Protein AF-A0A935AVC6-F1 (afdb_monomer_lite)

Sequence (173 aa):
MMNIYTRRIVLSLLCVFLINIAFSQDTEAPVIISAARDTSYECGVTTNLSDKLTTWFNNAGGAVFSDNSGSFTIVTNITLAQAITIFNNSLDVLCGNKQKVDVTFSAIDAAGNTSATTTASFFTTDITPPTINSVPSVQYDCKVGIRDTLIAWIKKEGWIRSSRQLLQYTYLE

pLDDT: mean 81.62, std 18.64, range [29.95, 98.75]

Foldseek 3Di:
DDDPVVVVVVVVVVVVVPPPPPDPFDDDAKEWPDFAEADEDAAPPDPPLLVVLVVCVVCVNVIDIDDPVGDKDKDKPDDSVVQSVQQVVQQDVQQQRKGKDKIKIWIAGPNGHIYDIHMYMYIYDHPDDFDQPDDDDDDDDDDPCVVVVVVVCCVPPVQPRRPGDDPPPPPDD

Structure (mmCIF, N/CA/C/O backbone):
data_AF-A0A935AVC6-F1
#
_entry.id   AF-A0A935AVC6-F1
#
loop_
_atom_site.group_PDB
_atom_site.id
_atom_site.type_symbol
_atom_site.label_atom_id
_atom_site.label_alt_id
_atom_site.label_comp_id
_atom_site.label_asym_id
_atom_site.label_entity_id
_atom_site.label_seq_id
_atom_site.pdbx_PDB_ins_code
_atom_site.Cartn_x
_atom_site.Cartn_y
_atom_site.Cartn_z
_atom_site.occupancy
_atom_site.B_iso_or_equiv
_atom_site.auth_seq_id
_atom_site.auth_comp_id
_atom_site.auth_asym_id
_atom_site.auth_atom_id
_atom_site.pdbx_PDB_model_num
ATOM 1 N N . MET A 1 1 ? 48.952 16.991 -60.239 1.00 53.38 1 MET A N 1
ATOM 2 C CA . MET A 1 1 ? 49.557 15.892 -59.452 1.00 53.38 1 MET A CA 1
ATOM 3 C C . MET A 1 1 ? 49.224 16.119 -57.987 1.00 53.38 1 MET A C 1
ATOM 5 O O . MET A 1 1 ? 49.732 17.061 -57.399 1.00 53.38 1 MET A O 1
ATOM 9 N N . MET A 1 2 ? 48.289 15.344 -57.438 1.00 51.06 2 MET A N 1
ATOM 10 C CA . MET A 1 2 ? 47.804 15.516 -56.064 1.00 51.06 2 MET A CA 1
ATOM 11 C C . MET A 1 2 ? 48.813 14.890 -55.089 1.00 51.06 2 MET A C 1
ATOM 13 O O . MET A 1 2 ? 49.207 13.740 -55.278 1.00 51.06 2 MET A O 1
ATOM 17 N N . ASN A 1 3 ? 49.284 15.666 -54.106 1.00 57.16 3 ASN A N 1
ATOM 18 C CA . ASN A 1 3 ? 50.387 15.291 -53.217 1.00 57.16 3 ASN A CA 1
ATOM 19 C C . ASN A 1 3 ? 50.020 14.053 -52.369 1.00 57.16 3 ASN A C 1
ATOM 21 O O . ASN A 1 3 ? 48.900 13.927 -51.865 1.00 57.16 3 ASN A O 1
ATOM 25 N N . ILE A 1 4 ? 50.974 13.131 -52.210 1.00 58.41 4 ILE A N 1
ATOM 26 C CA . ILE A 1 4 ? 50.821 11.865 -51.481 1.00 58.41 4 ILE A CA 1
ATOM 27 C C . ILE A 1 4 ? 50.390 12.084 -50.018 1.00 58.41 4 ILE A C 1
ATOM 29 O O . ILE A 1 4 ? 49.698 11.239 -49.450 1.00 58.41 4 ILE A O 1
ATOM 33 N N . TYR A 1 5 ? 50.717 13.250 -49.445 1.00 56.25 5 TYR A N 1
ATOM 34 C CA . TYR A 1 5 ? 50.266 13.685 -48.120 1.00 56.25 5 TYR A CA 1
ATOM 35 C C . TYR A 1 5 ? 48.765 14.017 -48.085 1.00 56.25 5 TYR A C 1
ATOM 37 O O . TYR A 1 5 ? 48.061 13.574 -47.181 1.00 56.25 5 TYR A O 1
ATOM 45 N N . THR A 1 6 ? 48.234 14.701 -49.102 1.00 56.25 6 THR A N 1
ATOM 46 C CA . THR A 1 6 ? 46.802 15.041 -49.199 1.00 56.25 6 THR A CA 1
ATOM 47 C C . THR A 1 6 ? 45.947 13.789 -49.409 1.00 56.25 6 THR A C 1
ATOM 49 O O . THR A 1 6 ? 44.859 13.674 -48.855 1.00 56.25 6 THR A O 1
ATOM 52 N N . ARG A 1 7 ? 46.467 12.789 -50.135 1.00 56.09 7 ARG A N 1
ATOM 53 C CA . ARG A 1 7 ? 45.788 11.502 -50.360 1.00 56.09 7 ARG A CA 1
ATOM 54 C C . ARG A 1 7 ? 45.724 10.631 -49.098 1.00 56.09 7 ARG A C 1
ATOM 56 O O . ARG A 1 7 ? 44.749 9.911 -48.920 1.00 56.09 7 ARG A O 1
ATOM 63 N N . ARG A 1 8 ? 46.726 10.712 -48.213 1.00 55.94 8 ARG A N 1
ATOM 64 C CA . ARG A 1 8 ? 46.741 10.000 -46.921 1.00 55.94 8 ARG A CA 1
ATOM 65 C C . ARG A 1 8 ? 45.806 10.637 -45.894 1.00 55.94 8 ARG A C 1
ATOM 67 O O . ARG A 1 8 ? 45.091 9.902 -45.229 1.00 55.94 8 ARG A O 1
ATOM 74 N N . ILE A 1 9 ? 45.758 11.971 -45.838 1.00 54.47 9 ILE A N 1
ATOM 75 C CA . ILE A 1 9 ? 44.884 12.728 -44.926 1.00 54.47 9 ILE A CA 1
ATOM 76 C C . ILE A 1 9 ? 43.402 12.532 -45.284 1.00 54.47 9 ILE A C 1
ATOM 78 O O . ILE A 1 9 ? 42.585 12.274 -44.402 1.00 54.47 9 ILE A O 1
ATOM 82 N N . VAL A 1 10 ? 43.052 12.573 -46.575 1.00 55.81 10 VAL A N 1
ATOM 83 C CA . VAL A 1 10 ? 41.667 12.357 -47.033 1.00 55.81 10 VAL A CA 1
ATOM 84 C C . VAL A 1 10 ? 41.219 10.910 -46.806 1.00 55.81 10 VAL A C 1
ATOM 86 O O . VAL A 1 10 ? 40.088 10.702 -46.391 1.00 55.81 10 VAL A O 1
ATOM 89 N N . LEU A 1 11 ? 42.100 9.914 -46.983 1.00 52.12 11 LEU A N 1
ATOM 90 C CA . LEU A 1 11 ? 41.783 8.502 -46.718 1.00 52.12 11 LEU A CA 1
ATOM 91 C C . LEU A 1 11 ? 41.626 8.208 -45.212 1.00 52.12 11 LEU A C 1
ATOM 93 O O . LEU A 1 11 ? 40.775 7.407 -44.837 1.00 52.12 11 LEU A O 1
ATOM 97 N N . SER A 1 12 ? 42.393 8.887 -44.347 1.00 54.75 12 SER A N 1
ATOM 98 C CA . SER A 1 12 ? 42.231 8.798 -42.889 1.00 54.75 12 SER A CA 1
ATOM 99 C C . SER A 1 12 ? 40.987 9.526 -42.371 1.00 54.75 12 SER A C 1
ATOM 101 O O . SER A 1 12 ? 40.361 9.032 -41.445 1.00 54.75 12 SER A O 1
ATOM 103 N N . LEU A 1 13 ? 40.583 10.649 -42.978 1.00 53.88 13 LEU A N 1
ATOM 104 C CA . LEU A 1 13 ? 39.353 11.374 -42.615 1.00 53.88 13 LEU A CA 1
ATOM 105 C C . LEU A 1 13 ? 38.081 10.705 -43.166 1.00 53.88 13 LEU A C 1
ATOM 107 O O . LEU A 1 13 ? 37.055 10.730 -42.493 1.00 53.88 13 LEU A O 1
ATOM 111 N N . LEU A 1 14 ? 38.146 10.038 -44.329 1.00 53.78 14 LEU A N 1
ATOM 112 C CA . LEU A 1 14 ? 37.031 9.235 -44.860 1.00 53.78 14 LEU A CA 1
ATOM 113 C C . LEU A 1 14 ? 36.737 7.994 -44.000 1.00 53.78 14 LEU A C 1
ATOM 115 O O . LEU A 1 14 ? 35.595 7.549 -43.937 1.00 53.78 14 LEU A O 1
ATOM 119 N N . CYS A 1 15 ? 37.758 7.434 -43.340 1.00 51.44 15 CYS A N 1
ATOM 120 C CA . CYS A 1 15 ? 37.625 6.220 -42.529 1.00 51.44 15 CYS A CA 1
ATOM 121 C C . CYS A 1 15 ? 36.967 6.485 -41.159 1.00 51.44 15 CYS A C 1
ATOM 123 O O . CYS A 1 15 ? 36.344 5.593 -40.591 1.00 51.44 15 CYS A O 1
ATOM 125 N N . VAL A 1 16 ? 37.040 7.721 -40.646 1.00 56.22 16 VAL A N 1
ATOM 126 C CA . VAL A 1 16 ? 36.399 8.110 -39.371 1.00 56.22 16 VAL A CA 1
ATOM 127 C C . VAL A 1 16 ? 34.907 8.439 -39.555 1.00 56.22 16 VAL A C 1
ATOM 129 O O . VAL A 1 16 ? 34.153 8.414 -38.590 1.00 56.22 16 VAL A O 1
ATOM 132 N N . PHE A 1 17 ? 34.444 8.676 -40.790 1.00 54.28 17 PHE A N 1
ATOM 133 C CA . PHE A 1 17 ? 33.049 9.044 -41.086 1.00 54.28 17 PHE A CA 1
ATOM 134 C C . PHE A 1 17 ? 32.135 7.857 -41.460 1.00 54.28 17 PHE A C 1
ATOM 136 O O . PHE A 1 17 ? 30.974 8.061 -41.800 1.00 54.28 17 PHE A O 1
ATOM 143 N N . LEU A 1 18 ? 32.633 6.613 -41.405 1.00 55.88 18 LEU A N 1
ATOM 144 C CA . LEU A 1 18 ? 31.861 5.398 -41.727 1.00 55.88 18 LEU A CA 1
ATOM 145 C C . LEU A 1 18 ? 31.708 4.423 -40.554 1.00 55.88 18 LEU A C 1
ATOM 147 O O . LEU A 1 18 ? 31.270 3.289 -40.749 1.00 55.88 18 LEU A O 1
ATOM 151 N N . ILE A 1 19 ? 32.015 4.846 -39.327 1.00 61.66 19 ILE A N 1
ATOM 152 C CA . ILE A 1 19 ? 31.680 4.041 -38.154 1.00 61.66 19 ILE A CA 1
ATOM 153 C C . ILE A 1 19 ? 30.226 4.351 -37.779 1.00 61.66 19 ILE A C 1
ATOM 155 O O . ILE A 1 19 ? 29.948 5.188 -36.925 1.00 61.66 19 ILE A O 1
ATOM 159 N N . ASN A 1 20 ? 29.281 3.681 -38.442 1.00 59.47 20 ASN A N 1
ATOM 160 C CA . ASN A 1 20 ? 27.930 3.529 -37.907 1.00 59.47 20 ASN A CA 1
ATOM 161 C C . ASN A 1 20 ? 28.045 2.646 -36.659 1.00 59.47 20 ASN A C 1
ATOM 163 O O . ASN A 1 20 ? 27.978 1.421 -36.754 1.00 59.47 20 ASN A O 1
ATOM 167 N N . ILE A 1 21 ? 28.296 3.249 -35.495 1.00 63.09 21 ILE A N 1
ATOM 168 C CA . ILE A 1 21 ? 28.222 2.530 -34.223 1.00 63.09 21 ILE A CA 1
ATOM 169 C C . ILE A 1 21 ? 26.735 2.311 -33.939 1.00 63.09 21 ILE A C 1
ATOM 171 O O . ILE A 1 21 ? 26.069 3.163 -33.357 1.00 63.09 21 ILE A O 1
ATOM 175 N N . ALA A 1 22 ? 26.195 1.186 -34.404 1.00 64.44 22 ALA A N 1
ATOM 176 C CA . ALA A 1 22 ? 24.912 0.694 -33.932 1.00 64.44 22 ALA A CA 1
ATOM 177 C C . ALA A 1 22 ? 25.128 0.150 -32.515 1.00 64.44 22 ALA A C 1
ATOM 179 O O . ALA A 1 22 ? 25.672 -0.939 -32.332 1.00 64.44 22 ALA A O 1
ATOM 180 N N . PHE A 1 23 ? 24.756 0.933 -31.504 1.00 65.25 23 PHE A N 1
ATOM 181 C CA . PHE A 1 23 ? 24.606 0.405 -30.156 1.00 65.25 23 PHE A CA 1
ATOM 182 C C . PHE A 1 23 ? 23.392 -0.527 -30.168 1.00 65.25 23 PHE A C 1
ATOM 184 O O . PHE A 1 23 ? 22.310 -0.122 -30.589 1.00 65.25 23 PHE A O 1
ATOM 191 N N . SER A 1 24 ? 23.573 -1.780 -29.750 1.00 70.88 24 SER A N 1
ATOM 192 C CA . SER A 1 24 ? 22.447 -2.669 -29.461 1.00 70.88 24 SER A CA 1
ATOM 193 C C . SER A 1 24 ? 21.723 -2.091 -28.247 1.00 70.88 24 SER A C 1
ATOM 195 O O . SER A 1 24 ? 22.171 -2.291 -27.121 1.00 70.88 24 SER A O 1
ATOM 197 N N . GLN A 1 25 ? 20.677 -1.300 -28.480 1.00 79.25 25 GLN A N 1
ATOM 198 C CA . GLN A 1 25 ? 19.829 -0.769 -27.420 1.00 79.25 25 GLN A CA 1
ATOM 199 C C . GLN A 1 25 ? 18.693 -1.753 -27.169 1.00 79.25 25 GLN A C 1
ATOM 201 O O . GLN A 1 25 ? 18.085 -2.257 -28.114 1.00 79.25 25 GLN A O 1
ATOM 206 N N . ASP A 1 26 ? 18.426 -2.021 -25.898 1.00 87.38 26 ASP A N 1
ATOM 207 C CA . ASP A 1 26 ? 17.255 -2.784 -25.508 1.00 87.38 26 ASP A CA 1
ATOM 208 C C . ASP A 1 26 ? 15.970 -1.993 -25.794 1.00 87.38 26 ASP A C 1
ATOM 210 O O . ASP A 1 26 ? 15.878 -0.794 -25.521 1.00 87.38 26 ASP A O 1
ATOM 214 N N . THR A 1 27 ? 14.989 -2.675 -26.373 1.00 91.75 27 THR A N 1
ATOM 215 C CA . THR A 1 27 ? 13.687 -2.111 -26.759 1.00 91.75 27 THR A CA 1
ATOM 216 C C . THR A 1 27 ? 12.518 -2.880 -26.152 1.00 91.75 27 THR A C 1
ATOM 218 O O . THR A 1 27 ? 11.366 -2.508 -26.378 1.00 91.75 27 THR A O 1
ATOM 221 N N . GLU A 1 28 ? 12.790 -3.964 -25.422 1.00 93.25 28 GLU A N 1
ATOM 222 C CA . GLU A 1 28 ? 11.754 -4.740 -24.755 1.00 93.25 28 GLU A CA 1
ATOM 223 C C . GLU A 1 28 ? 11.540 -4.179 -23.351 1.00 93.25 28 GLU A C 1
ATOM 225 O O . GLU A 1 28 ? 12.483 -3.870 -22.642 1.00 93.25 28 GLU A O 1
ATOM 230 N N . ALA A 1 29 ? 10.280 -3.982 -22.970 1.00 96.12 29 ALA A N 1
ATOM 231 C CA . ALA A 1 29 ? 9.951 -3.502 -21.637 1.00 96.12 29 ALA A CA 1
ATOM 232 C C . ALA A 1 29 ? 9.862 -4.661 -20.635 1.00 96.12 29 ALA A C 1
ATOM 234 O O . ALA A 1 29 ? 9.404 -5.749 -21.014 1.00 96.12 29 ALA A O 1
ATOM 235 N N . PRO A 1 30 ? 10.112 -4.401 -19.337 1.00 97.44 30 PRO A N 1
ATOM 236 C CA . PRO A 1 30 ? 9.845 -5.384 -18.303 1.00 97.44 30 PRO A CA 1
ATOM 237 C C . PRO A 1 30 ? 8.375 -5.816 -18.303 1.00 97.44 30 PRO A C 1
ATOM 239 O O . PRO A 1 30 ? 7.457 -5.030 -18.560 1.00 97.44 30 PRO A O 1
ATOM 242 N N . VAL A 1 31 ? 8.125 -7.069 -17.939 1.00 97.00 31 VAL A N 1
ATOM 243 C CA . VAL A 1 31 ? 6.787 -7.668 -17.885 1.00 97.00 31 VAL A CA 1
ATOM 244 C C . VAL A 1 31 ? 6.370 -7.985 -16.453 1.00 97.00 31 VAL A C 1
ATOM 246 O O . VAL A 1 31 ? 7.185 -8.357 -15.608 1.00 97.00 31 VAL A O 1
ATOM 249 N N . ILE A 1 32 ? 5.070 -7.868 -16.177 1.00 97.94 32 ILE A N 1
ATOM 250 C CA . ILE A 1 32 ? 4.481 -8.272 -14.896 1.00 97.94 32 ILE A CA 1
ATOM 251 C C . ILE A 1 32 ? 4.271 -9.789 -14.914 1.00 97.94 32 ILE A C 1
ATOM 253 O O . ILE A 1 32 ? 3.475 -10.298 -15.700 1.00 97.94 32 ILE A O 1
ATOM 257 N N . ILE A 1 33 ? 4.943 -10.502 -14.013 1.00 97.94 33 ILE A N 1
ATOM 258 C CA . ILE A 1 33 ? 4.770 -11.947 -13.803 1.00 97.94 33 ILE A CA 1
ATOM 259 C C . ILE A 1 33 ? 3.675 -12.218 -12.767 1.00 97.94 33 ILE A C 1
ATOM 261 O O . ILE A 1 33 ? 2.870 -13.133 -12.922 1.00 97.94 33 ILE A O 1
ATOM 265 N N . SER A 1 34 ? 3.622 -11.403 -11.713 1.00 97.88 34 SER A N 1
ATOM 266 C CA . SER A 1 34 ? 2.538 -11.408 -10.729 1.00 97.88 34 SER A CA 1
ATOM 267 C C . SER A 1 34 ? 2.176 -9.976 -10.375 1.00 97.88 34 SER A C 1
ATOM 269 O O . SER A 1 34 ? 3.054 -9.174 -10.065 1.00 97.88 34 SER A O 1
ATOM 271 N N . ALA A 1 35 ? 0.882 -9.670 -10.389 1.00 98.31 35 ALA A N 1
ATOM 272 C CA . ALA A 1 35 ? 0.363 -8.371 -9.984 1.00 98.31 35 ALA A CA 1
ATOM 273 C C . ALA A 1 35 ? 0.576 -8.111 -8.482 1.00 98.31 35 ALA A C 1
ATOM 275 O O . ALA A 1 35 ? 0.686 -9.052 -7.684 1.00 98.31 35 ALA A O 1
ATOM 276 N N . ALA A 1 36 ? 0.595 -6.828 -8.112 1.00 98.56 36 ALA A N 1
ATOM 277 C CA . ALA A 1 36 ? 0.520 -6.398 -6.719 1.00 98.56 36 ALA A CA 1
ATOM 278 C C . ALA A 1 36 ? -0.816 -6.843 -6.104 1.00 98.56 36 ALA A C 1
ATOM 280 O O . ALA A 1 36 ? -1.812 -7.017 -6.809 1.00 98.56 36 ALA A O 1
ATOM 281 N N . ARG A 1 37 ? -0.839 -7.036 -4.785 1.00 98.56 37 ARG A N 1
ATOM 282 C CA . ARG A 1 37 ? -2.002 -7.546 -4.058 1.00 98.56 37 ARG A CA 1
ATOM 283 C C . ARG A 1 37 ? -2.389 -6.638 -2.909 1.00 98.56 37 ARG A C 1
ATOM 285 O O . ARG A 1 37 ? -1.552 -6.164 -2.135 1.00 98.56 37 ARG A O 1
ATOM 292 N N . ASP A 1 38 ? -3.695 -6.489 -2.780 1.00 98.62 38 ASP A N 1
ATOM 293 C CA . ASP A 1 38 ? -4.324 -5.814 -1.663 1.00 98.62 38 ASP A CA 1
ATOM 294 C C . ASP A 1 38 ? -3.948 -6.480 -0.335 1.00 98.62 38 ASP A C 1
ATOM 296 O O . ASP A 1 38 ? -3.857 -7.705 -0.229 1.00 98.62 38 ASP A O 1
ATOM 300 N N . THR A 1 39 ? -3.716 -5.668 0.693 1.00 98.31 39 THR A N 1
ATOM 301 C CA . THR A 1 39 ? -3.394 -6.134 2.046 1.00 98.31 39 THR A CA 1
ATOM 302 C C . THR A 1 39 ? -4.242 -5.386 3.064 1.00 98.31 39 THR A C 1
ATOM 304 O O . THR A 1 39 ? -4.293 -4.155 3.057 1.00 98.31 39 THR A O 1
ATOM 307 N N . SER A 1 40 ? -4.893 -6.144 3.951 1.00 96.31 40 SER A N 1
ATOM 308 C CA . SER A 1 40 ? -5.776 -5.607 4.984 1.00 96.31 40 SER A CA 1
ATOM 309 C C . SER A 1 40 ? -5.356 -6.023 6.392 1.00 96.31 40 SER A C 1
ATOM 311 O O . SER A 1 40 ? -4.860 -7.132 6.593 1.00 96.31 40 SER A O 1
ATOM 313 N N . TYR A 1 41 ? -5.603 -5.146 7.364 1.00 95.69 41 TYR A N 1
ATOM 314 C CA . TYR A 1 41 ? -5.425 -5.405 8.795 1.00 95.69 41 TYR A CA 1
ATOM 315 C C . TYR A 1 41 ? -6.658 -4.981 9.601 1.00 95.69 41 TYR A C 1
ATOM 317 O O . TYR A 1 41 ? -7.414 -4.113 9.176 1.00 95.69 41 TYR A O 1
ATOM 325 N N . GLU A 1 42 ? -6.844 -5.554 10.789 1.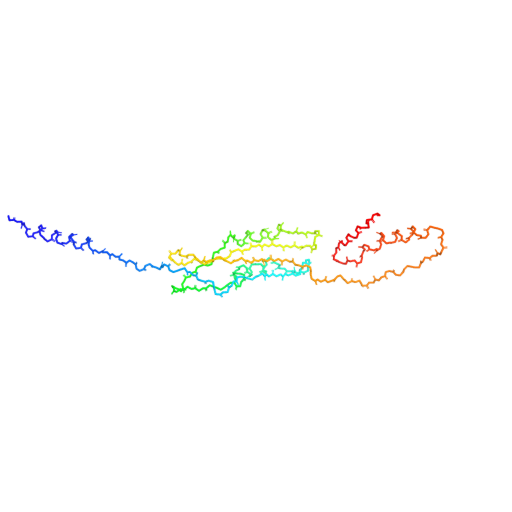00 92.38 42 GLU A N 1
ATOM 326 C CA . GLU A 1 42 ? -7.941 -5.166 11.683 1.00 92.38 42 GLU A CA 1
ATOM 327 C C . GLU A 1 42 ? -7.751 -3.724 12.182 1.00 92.38 42 GLU A C 1
ATOM 329 O O . GLU A 1 42 ? -6.673 -3.368 12.681 1.00 92.38 42 GLU A O 1
ATOM 334 N N . CYS A 1 43 ? -8.784 -2.892 12.058 1.00 90.75 43 CYS A N 1
ATOM 335 C CA . CYS A 1 43 ? -8.728 -1.501 12.497 1.00 90.75 43 CYS A CA 1
ATOM 336 C C . CYS A 1 43 ? -8.771 -1.373 14.031 1.00 90.75 43 CYS A C 1
ATOM 338 O O . CYS A 1 43 ? -9.280 -2.228 14.752 1.00 90.75 43 CYS A O 1
ATOM 340 N N . GLY A 1 44 ? -8.169 -0.306 14.561 1.00 85.00 44 GLY A N 1
ATOM 341 C CA . GLY A 1 44 ? -8.195 0.022 15.993 1.00 85.00 44 GLY A CA 1
ATOM 342 C C . GLY A 1 44 ? -7.392 -0.895 16.933 1.00 85.00 44 GLY A C 1
ATOM 343 O O . GLY A 1 44 ? -7.113 -0.481 18.054 1.00 85.00 44 GLY A O 1
ATOM 344 N N . VAL A 1 45 ? -6.990 -2.099 16.507 1.00 87.81 45 VAL A N 1
ATOM 345 C CA . VAL A 1 45 ? -6.214 -3.046 17.342 1.00 87.81 45 VAL A CA 1
ATOM 346 C C . VAL A 1 45 ? -4.850 -3.409 16.757 1.00 87.81 45 VAL A C 1
ATOM 348 O O . VAL A 1 45 ? -3.953 -3.804 17.502 1.00 87.81 45 VAL A O 1
ATOM 351 N N . THR A 1 46 ? -4.667 -3.293 15.438 1.00 91.56 46 THR A N 1
ATOM 352 C CA . THR A 1 46 ? -3.385 -3.624 14.805 1.00 91.56 46 THR A CA 1
ATOM 353 C C . THR A 1 46 ? -2.345 -2.555 15.123 1.00 91.56 46 THR A C 1
ATOM 355 O O . THR A 1 46 ? -2.516 -1.385 14.789 1.00 91.56 46 THR A O 1
ATOM 358 N N . THR A 1 47 ? -1.228 -2.963 15.722 1.00 93.44 47 THR A N 1
ATOM 359 C CA . THR A 1 47 ? -0.087 -2.085 16.005 1.00 93.44 47 THR A CA 1
ATOM 360 C C . THR A 1 47 ? 0.903 -2.043 14.836 1.00 93.44 47 THR A C 1
ATOM 362 O O . THR A 1 47 ? 0.935 -2.938 13.985 1.00 93.44 47 THR A O 1
ATOM 365 N N . ASN A 1 48 ? 1.734 -0.995 14.801 1.00 95.19 48 ASN A N 1
ATOM 366 C CA . ASN A 1 48 ? 2.821 -0.812 13.828 1.00 95.19 48 ASN A CA 1
ATOM 367 C C . ASN A 1 48 ? 2.356 -0.864 12.358 1.00 95.19 48 ASN A C 1
ATOM 369 O O . ASN A 1 48 ? 3.032 -1.425 11.494 1.00 95.19 48 ASN A O 1
ATOM 373 N N . LEU A 1 49 ? 1.187 -0.282 12.061 1.00 95.69 49 LEU A N 1
ATOM 374 C CA . LEU A 1 49 ? 0.645 -0.220 10.698 1.00 95.69 49 LEU A CA 1
ATOM 375 C C . LEU A 1 49 ? 1.592 0.492 9.719 1.00 95.69 49 LEU A C 1
ATOM 377 O O . LEU A 1 49 ? 1.732 0.031 8.591 1.00 95.69 49 LEU A O 1
ATOM 381 N N . SER A 1 50 ? 2.307 1.536 10.150 1.00 95.75 50 SER A N 1
ATOM 382 C CA . SER A 1 50 ? 3.299 2.232 9.312 1.00 95.75 50 SER A CA 1
ATOM 383 C C . SER A 1 50 ? 4.486 1.344 8.911 1.00 95.75 50 SER A C 1
ATOM 385 O O . SER A 1 50 ? 4.946 1.413 7.770 1.00 95.75 50 SER A O 1
ATOM 387 N N . ASP A 1 51 ? 4.959 0.467 9.801 1.00 97.75 51 ASP A N 1
ATOM 388 C CA . ASP A 1 51 ? 6.055 -0.471 9.500 1.00 97.75 51 ASP A CA 1
ATOM 389 C C . ASP A 1 51 ? 5.587 -1.572 8.540 1.00 97.75 51 ASP A C 1
ATOM 391 O O . ASP A 1 51 ? 6.298 -1.965 7.610 1.00 97.75 51 ASP A O 1
ATOM 395 N N . LYS A 1 52 ? 4.349 -2.044 8.733 1.00 98.44 52 LYS A N 1
ATOM 396 C CA . LYS A 1 52 ? 3.688 -2.998 7.832 1.00 98.44 52 LYS A CA 1
ATOM 397 C C . LYS A 1 52 ? 3.494 -2.393 6.441 1.00 98.44 52 LYS A C 1
ATOM 399 O O . LYS A 1 52 ? 3.813 -3.054 5.456 1.00 98.44 52 LYS A O 1
ATOM 404 N N . LEU A 1 53 ? 3.056 -1.134 6.361 1.00 98.56 53 LEU A N 1
ATOM 405 C CA . LEU A 1 53 ? 2.948 -0.383 5.110 1.00 98.56 53 LEU A CA 1
ATOM 406 C C . LEU A 1 53 ? 4.317 -0.224 4.441 1.00 98.56 53 LEU A C 1
ATOM 408 O O . LEU A 1 53 ? 4.438 -0.465 3.246 1.00 98.56 53 LEU A O 1
ATOM 412 N N . THR A 1 54 ? 5.356 0.112 5.208 1.00 98.56 54 THR A N 1
ATOM 413 C CA . THR A 1 54 ? 6.730 0.232 4.694 1.00 98.56 54 THR A CA 1
ATOM 414 C C . THR A 1 54 ? 7.222 -1.081 4.092 1.00 98.56 54 THR A C 1
ATOM 416 O O . THR A 1 54 ? 7.753 -1.101 2.984 1.00 98.56 54 THR A O 1
ATOM 419 N N . THR A 1 55 ? 6.989 -2.194 4.785 1.00 98.56 55 THR A N 1
ATOM 420 C CA . THR A 1 55 ? 7.349 -3.531 4.297 1.00 98.56 55 THR A CA 1
ATOM 421 C C . THR A 1 55 ? 6.580 -3.886 3.025 1.00 98.56 55 THR A C 1
ATOM 423 O O . THR A 1 55 ? 7.175 -4.331 2.047 1.00 98.56 55 THR A O 1
ATOM 426 N N . TRP A 1 56 ? 5.264 -3.665 3.012 1.00 98.69 56 TRP A N 1
ATOM 427 C CA . TRP A 1 56 ? 4.417 -3.917 1.845 1.00 98.69 56 TRP A CA 1
ATOM 428 C C . TRP A 1 56 ? 4.842 -3.072 0.634 1.00 98.69 56 TRP A C 1
ATOM 430 O O . TRP A 1 56 ? 4.975 -3.605 -0.465 1.00 98.69 56 TRP A O 1
ATOM 440 N N . PHE A 1 57 ? 5.136 -1.786 0.843 1.00 98.69 57 PHE A N 1
ATOM 441 C CA . PHE A 1 57 ? 5.578 -0.860 -0.199 1.00 98.69 57 PHE A CA 1
ATOM 442 C C . PHE A 1 57 ? 6.931 -1.276 -0.791 1.00 98.69 57 PHE A C 1
ATOM 444 O O . PHE A 1 57 ? 7.068 -1.359 -2.010 1.00 98.69 57 PHE A O 1
ATOM 451 N N . ASN A 1 58 ? 7.912 -1.598 0.061 1.00 98.19 58 ASN A N 1
ATOM 452 C CA . ASN A 1 58 ? 9.249 -2.026 -0.371 1.00 98.19 58 ASN A CA 1
ATOM 453 C C . ASN A 1 58 ? 9.229 -3.363 -1.126 1.00 98.19 58 ASN A C 1
ATOM 455 O O . ASN A 1 58 ? 10.078 -3.599 -1.978 1.00 98.19 58 ASN A O 1
ATOM 459 N N . ASN A 1 59 ? 8.236 -4.211 -0.853 1.00 98.19 59 ASN A N 1
ATOM 460 C CA . ASN A 1 59 ? 8.005 -5.459 -1.577 1.00 98.19 59 ASN A CA 1
ATOM 461 C C . ASN A 1 59 ? 7.109 -5.279 -2.816 1.00 98.19 59 ASN A C 1
ATOM 463 O O . ASN A 1 59 ? 6.558 -6.260 -3.310 1.00 98.19 59 ASN A O 1
ATOM 467 N N . ALA A 1 60 ? 6.907 -4.045 -3.290 1.00 98.25 60 ALA A N 1
ATOM 468 C CA . ALA A 1 60 ? 6.057 -3.711 -4.434 1.00 98.25 60 ALA A CA 1
ATOM 469 C C . ALA A 1 60 ? 4.614 -4.246 -4.328 1.00 98.25 60 ALA A C 1
ATOM 471 O O . ALA A 1 60 ? 4.022 -4.694 -5.311 1.00 98.25 60 ALA A O 1
ATOM 472 N N . GLY A 1 61 ? 4.069 -4.304 -3.109 1.00 98.06 61 GLY A N 1
ATOM 473 C CA . GLY A 1 61 ? 2.776 -4.932 -2.837 1.00 98.06 61 GLY A CA 1
ATOM 474 C C . GLY A 1 61 ? 2.721 -6.421 -3.202 1.00 98.06 61 GLY A C 1
ATOM 475 O O . GLY A 1 61 ? 1.643 -6.953 -3.453 1.00 98.06 61 GLY A O 1
ATOM 476 N N . GLY A 1 62 ? 3.871 -7.097 -3.278 1.00 98.12 62 GLY A N 1
ATOM 477 C CA . GLY A 1 62 ? 4.004 -8.483 -3.728 1.00 98.12 62 GLY A CA 1
ATOM 478 C C . GLY A 1 62 ? 4.047 -8.662 -5.250 1.00 98.12 62 GLY A C 1
ATOM 479 O O . GLY A 1 62 ? 3.974 -9.802 -5.714 1.00 98.12 62 GLY A O 1
ATOM 480 N N . ALA A 1 63 ? 4.142 -7.580 -6.029 1.00 98.38 63 ALA A N 1
ATOM 481 C CA . ALA A 1 63 ? 4.319 -7.675 -7.472 1.00 98.38 63 ALA A CA 1
ATOM 482 C C . ALA A 1 63 ? 5.683 -8.281 -7.834 1.00 98.38 63 ALA A C 1
ATOM 484 O O . ALA A 1 63 ? 6.693 -8.023 -7.180 1.00 98.38 63 ALA A O 1
ATOM 485 N N . VAL A 1 64 ? 5.711 -9.055 -8.919 1.00 97.75 64 VAL A N 1
ATOM 486 C CA . VAL A 1 64 ? 6.931 -9.643 -9.483 1.00 97.75 64 VAL A CA 1
ATOM 487 C C . VAL A 1 64 ? 7.041 -9.211 -10.935 1.00 97.75 64 VAL A C 1
ATOM 489 O O . VAL A 1 64 ? 6.108 -9.418 -11.713 1.00 97.75 64 VAL A O 1
ATOM 492 N N . PHE A 1 65 ? 8.192 -8.649 -11.291 1.00 97.38 65 PHE A N 1
ATOM 493 C CA . PHE A 1 65 ? 8.530 -8.221 -12.644 1.00 97.38 65 PHE A CA 1
ATOM 494 C C . PHE A 1 65 ? 9.695 -9.060 -13.177 1.00 97.38 65 PHE A C 1
ATOM 496 O O . PHE A 1 65 ? 10.495 -9.588 -12.402 1.00 97.38 65 PHE A O 1
ATOM 503 N N . SER A 1 66 ? 9.781 -9.195 -14.494 1.00 95.94 66 SER A N 1
ATOM 504 C CA . SER A 1 66 ? 10.891 -9.853 -15.183 1.00 95.94 66 SER A CA 1
ATOM 505 C C . SER A 1 66 ? 11.252 -9.057 -16.424 1.00 95.94 66 SER A C 1
ATOM 507 O O . SER A 1 66 ? 10.390 -8.405 -17.004 1.00 95.94 66 SER A O 1
ATOM 509 N N . ASP A 1 67 ? 12.517 -9.112 -16.814 1.00 95.38 67 ASP A N 1
ATOM 510 C CA . ASP A 1 67 ? 13.034 -8.416 -17.979 1.00 95.38 67 ASP A CA 1
ATOM 511 C C . ASP A 1 67 ? 14.149 -9.245 -18.632 1.00 95.38 67 ASP A C 1
ATOM 513 O O . ASP A 1 67 ? 14.861 -9.979 -17.935 1.00 95.38 67 ASP A O 1
ATOM 517 N N . ASN A 1 68 ? 14.288 -9.158 -19.955 1.00 89.75 68 ASN A N 1
ATOM 518 C CA . ASN A 1 68 ? 15.278 -9.923 -20.718 1.00 89.75 68 ASN A CA 1
ATOM 519 C C . ASN A 1 68 ? 16.706 -9.344 -20.578 1.00 89.75 68 ASN A C 1
ATOM 521 O O . ASN A 1 68 ? 17.671 -10.102 -20.700 1.00 89.75 68 ASN A O 1
ATOM 525 N N . SER A 1 69 ? 16.854 -8.052 -20.254 1.00 84.12 69 SER A N 1
ATOM 526 C CA . SER A 1 69 ? 18.139 -7.400 -19.961 1.00 84.12 69 SER A CA 1
ATOM 527 C C . SER A 1 69 ? 18.647 -7.704 -18.551 1.00 84.12 69 SER A C 1
ATOM 529 O O . SER A 1 69 ? 19.823 -7.508 -18.241 1.00 84.12 69 SER A O 1
ATOM 531 N N . GLY A 1 70 ? 17.766 -8.225 -17.691 1.00 77.31 70 GLY A N 1
ATOM 532 C CA . GLY A 1 70 ? 18.071 -8.691 -16.341 1.00 77.31 70 GLY A CA 1
ATOM 533 C C . GLY A 1 70 ? 18.168 -7.594 -15.277 1.00 77.31 70 GLY A C 1
ATOM 534 O O . GLY A 1 70 ? 18.198 -7.928 -14.092 1.00 77.31 70 GLY A O 1
ATOM 535 N N . SER A 1 71 ? 18.176 -6.307 -15.645 1.00 88.50 71 SER A N 1
ATOM 536 C CA . SER A 1 71 ? 18.200 -5.194 -14.685 1.00 88.50 71 SER A CA 1
ATOM 537 C C . SER A 1 71 ? 17.045 -4.223 -14.903 1.00 88.50 71 SER A C 1
ATOM 539 O O . SER A 1 71 ? 16.926 -3.616 -15.962 1.00 88.50 71 SER A O 1
ATOM 541 N N . PHE A 1 72 ? 16.245 -4.011 -13.862 1.00 95.44 72 PHE A N 1
ATOM 542 C CA . PHE A 1 72 ? 15.192 -3.002 -13.833 1.00 95.44 72 PHE A CA 1
ATOM 543 C C . PHE A 1 72 ? 15.050 -2.424 -12.424 1.00 95.44 72 PHE A C 1
ATOM 545 O O . PHE A 1 72 ? 15.486 -3.018 -11.436 1.00 95.44 72 PHE A O 1
ATOM 552 N N . THR A 1 73 ? 14.420 -1.259 -12.330 1.00 96.62 73 THR A N 1
ATOM 553 C CA . THR A 1 73 ? 14.068 -0.603 -11.069 1.00 96.62 73 THR A CA 1
ATOM 554 C C . THR A 1 73 ? 12.557 -0.497 -10.954 1.00 96.62 73 THR A C 1
ATOM 556 O O . THR A 1 73 ? 11.878 -0.155 -11.919 1.00 96.62 73 THR A O 1
ATOM 559 N N . ILE A 1 74 ? 12.019 -0.770 -9.766 1.00 97.44 74 ILE A N 1
ATOM 560 C CA . ILE A 1 74 ? 10.594 -0.584 -9.488 1.00 97.44 74 ILE A CA 1
ATOM 561 C C . ILE A 1 74 ? 10.323 0.899 -9.232 1.00 97.44 74 ILE A C 1
ATOM 563 O O . ILE A 1 74 ? 11.005 1.539 -8.432 1.00 97.44 74 ILE A O 1
ATOM 567 N N . VAL A 1 75 ? 9.301 1.430 -9.894 1.00 97.38 75 VAL A N 1
ATOM 568 C CA . VAL A 1 75 ? 8.858 2.819 -9.792 1.00 97.38 75 VAL A CA 1
ATOM 569 C C . VAL A 1 75 ? 7.402 2.857 -9.353 1.00 97.38 75 VAL A C 1
ATOM 571 O O . VAL A 1 75 ? 6.573 2.063 -9.806 1.00 97.38 75 VAL A O 1
ATOM 574 N N . THR A 1 76 ? 7.091 3.796 -8.463 1.00 98.38 76 THR A N 1
ATOM 575 C CA . THR A 1 76 ? 5.760 3.992 -7.888 1.00 98.38 76 THR A CA 1
ATOM 576 C C . THR A 1 76 ? 5.192 5.363 -8.235 1.00 98.38 76 THR A C 1
ATOM 578 O O . THR A 1 76 ? 5.929 6.320 -8.462 1.00 98.38 76 THR A O 1
ATOM 581 N N . ASN A 1 77 ? 3.862 5.490 -8.231 1.00 98.38 77 ASN A N 1
ATOM 582 C CA . ASN A 1 77 ? 3.185 6.778 -8.449 1.00 98.38 77 ASN A CA 1
ATOM 583 C C . ASN A 1 77 ? 3.366 7.778 -7.290 1.00 98.38 77 ASN A C 1
ATOM 585 O O . ASN A 1 77 ? 3.165 8.977 -7.475 1.00 98.38 77 ASN A O 1
ATOM 589 N N . ILE A 1 78 ? 3.706 7.286 -6.096 1.00 98.50 78 ILE A N 1
ATOM 590 C CA . ILE A 1 78 ? 3.957 8.078 -4.888 1.00 98.50 78 ILE A CA 1
ATOM 591 C C . ILE A 1 78 ? 5.165 7.529 -4.132 1.00 98.50 78 ILE A C 1
ATOM 593 O O . ILE A 1 78 ? 5.445 6.333 -4.178 1.00 98.50 78 ILE A O 1
ATOM 597 N N . THR A 1 79 ? 5.868 8.390 -3.403 1.00 98.50 79 THR A N 1
ATOM 598 C CA . THR A 1 79 ? 6.954 7.991 -2.495 1.00 98.50 79 THR A CA 1
ATOM 599 C C . THR A 1 79 ? 6.413 7.273 -1.256 1.00 98.50 79 THR A C 1
ATOM 601 O O . THR A 1 79 ? 5.261 7.472 -0.865 1.00 98.50 79 THR A O 1
ATOM 604 N N . LEU A 1 80 ? 7.265 6.507 -0.566 1.00 98.38 80 LEU A N 1
ATOM 605 C CA . LEU A 1 80 ? 6.911 5.878 0.713 1.00 98.38 80 LEU A CA 1
ATOM 606 C C . LEU A 1 80 ? 6.399 6.903 1.745 1.00 98.38 80 LEU A C 1
ATOM 608 O O . LEU A 1 80 ? 5.396 6.666 2.414 1.00 98.38 80 LEU A O 1
ATOM 612 N N . ALA A 1 81 ? 7.043 8.070 1.845 1.00 98.44 81 ALA A N 1
ATOM 613 C CA . ALA A 1 81 ? 6.628 9.126 2.771 1.00 98.44 81 ALA A CA 1
ATOM 614 C C . ALA A 1 81 ? 5.228 9.676 2.440 1.00 98.44 81 ALA A C 1
ATOM 616 O O . ALA A 1 81 ? 4.418 9.913 3.342 1.00 98.44 81 ALA A O 1
ATOM 617 N N . GLN A 1 82 ? 4.913 9.833 1.150 1.00 98.56 82 GLN A N 1
ATOM 618 C CA . GLN A 1 82 ? 3.568 10.203 0.702 1.00 98.56 82 GLN A CA 1
ATOM 619 C C . GLN A 1 82 ? 2.557 9.097 1.003 1.00 98.56 82 GLN A C 1
ATOM 621 O O . GLN A 1 82 ? 1.475 9.407 1.492 1.00 98.56 82 GLN A O 1
ATOM 626 N N . ALA A 1 83 ? 2.906 7.826 0.782 1.00 98.62 83 ALA A N 1
ATOM 627 C CA . ALA A 1 83 ? 2.027 6.703 1.093 1.00 98.62 83 ALA A CA 1
ATOM 628 C C . ALA A 1 83 ? 1.666 6.660 2.587 1.00 98.62 83 ALA A C 1
ATOM 630 O O . ALA A 1 83 ? 0.491 6.555 2.932 1.00 98.62 83 ALA A O 1
ATOM 631 N N . ILE A 1 84 ? 2.656 6.837 3.471 1.00 98.25 84 ILE A N 1
ATOM 632 C CA . ILE A 1 84 ? 2.448 6.936 4.926 1.00 98.25 84 ILE A CA 1
ATOM 633 C C . ILE A 1 84 ? 1.552 8.132 5.273 1.00 98.25 84 ILE A C 1
ATOM 635 O O . ILE A 1 84 ? 0.630 8.006 6.077 1.00 98.25 84 ILE A O 1
ATOM 639 N N . THR A 1 85 ? 1.790 9.289 4.654 1.00 98.31 85 THR A N 1
ATOM 640 C CA . THR A 1 85 ? 0.989 10.500 4.894 1.00 98.31 85 THR A CA 1
ATOM 641 C C . THR A 1 85 ? -0.466 10.307 4.468 1.00 98.31 85 THR A C 1
ATOM 643 O O . THR A 1 85 ? -1.372 10.618 5.235 1.00 98.31 85 THR A O 1
ATOM 646 N N . ILE A 1 86 ? -0.704 9.758 3.273 1.00 98.31 86 ILE A N 1
ATOM 647 C CA . ILE A 1 86 ? -2.050 9.468 2.761 1.00 98.31 86 ILE A CA 1
ATOM 648 C C . ILE A 1 86 ? -2.755 8.466 3.677 1.00 98.31 86 ILE A C 1
ATOM 650 O O . ILE A 1 86 ? -3.882 8.716 4.097 1.00 98.31 86 ILE A O 1
ATOM 654 N N . PHE A 1 87 ? -2.074 7.382 4.052 1.00 97.62 87 PHE A N 1
ATOM 655 C CA . PHE A 1 87 ? -2.625 6.372 4.950 1.00 97.62 87 PHE A CA 1
ATOM 656 C C . PHE A 1 87 ? -3.026 6.967 6.310 1.00 97.62 87 PHE A C 1
ATOM 658 O O . PHE A 1 87 ? -4.132 6.727 6.792 1.00 97.62 87 PHE A O 1
ATOM 665 N N .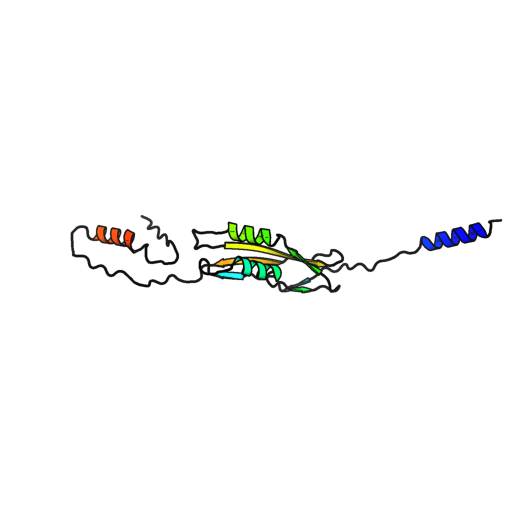 ASN A 1 88 ? -2.186 7.809 6.913 1.00 95.19 88 ASN A N 1
ATOM 666 C CA . ASN A 1 88 ? -2.508 8.463 8.185 1.00 95.19 88 ASN A CA 1
ATOM 667 C C . ASN A 1 88 ? -3.648 9.484 8.058 1.00 95.19 88 ASN A C 1
ATOM 669 O O . ASN A 1 88 ? -4.507 9.551 8.934 1.00 95.19 88 ASN A O 1
ATOM 673 N N . ASN A 1 89 ? -3.703 10.229 6.954 1.00 96.00 89 ASN A N 1
ATOM 674 C CA . ASN A 1 89 ? -4.755 11.219 6.708 1.00 96.00 89 ASN A CA 1
ATOM 675 C C . ASN A 1 89 ? -6.097 10.594 6.300 1.00 96.00 89 ASN A C 1
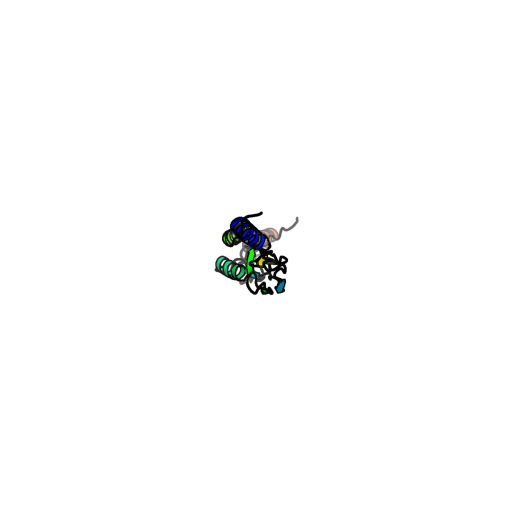ATOM 677 O O . ASN A 1 89 ? -7.122 11.266 6.350 1.00 96.00 89 ASN A O 1
ATOM 681 N N . SER A 1 90 ? -6.105 9.319 5.909 1.00 94.94 90 SER A N 1
ATOM 682 C CA . SER A 1 90 ? -7.319 8.568 5.569 1.00 94.94 90 SER A CA 1
ATOM 683 C C . SER A 1 90 ? -8.079 8.017 6.785 1.00 94.94 90 SER A C 1
ATOM 685 O O . SER A 1 90 ? -9.015 7.241 6.606 1.00 94.94 90 SER A O 1
ATOM 687 N N . LEU A 1 91 ? -7.666 8.376 8.008 1.00 92.62 91 LEU A N 1
ATOM 688 C CA . LEU A 1 91 ? -8.258 7.877 9.245 1.00 92.62 91 LEU A CA 1
ATOM 689 C C . LEU A 1 91 ? -9.733 8.270 9.371 1.00 92.62 91 LEU A C 1
ATOM 691 O O . LEU A 1 91 ? -10.075 9.413 9.671 1.00 92.62 91 LEU A O 1
ATOM 695 N N . ASP A 1 92 ? -10.598 7.274 9.230 1.00 88.38 92 ASP A N 1
ATOM 696 C CA . ASP A 1 92 ? -12.020 7.370 9.509 1.00 88.38 92 ASP A CA 1
ATOM 697 C C . ASP A 1 92 ? -12.304 6.848 10.919 1.00 88.38 92 ASP A C 1
ATOM 699 O O . ASP A 1 92 ? -12.528 5.653 11.152 1.00 88.38 92 ASP A O 1
ATOM 703 N N . VAL A 1 93 ? -12.292 7.776 11.877 1.00 82.44 93 VAL A N 1
ATOM 704 C CA . VAL A 1 93 ? -12.639 7.487 13.273 1.00 82.44 93 VAL A CA 1
ATOM 705 C C . VAL A 1 93 ? -14.113 7.138 13.448 1.00 82.44 93 VAL A C 1
ATOM 707 O O . VAL A 1 93 ? -14.446 6.490 14.428 1.00 82.44 93 VAL A O 1
ATOM 710 N N . LEU A 1 94 ? -15.013 7.543 12.548 1.00 73.50 94 LEU A N 1
ATOM 711 C CA . LEU A 1 94 ? -16.445 7.246 12.672 1.00 73.50 94 LEU A CA 1
ATOM 712 C C . LEU A 1 94 ? -16.768 5.825 12.199 1.00 73.50 94 LEU A C 1
ATOM 714 O O . LEU A 1 94 ? -17.742 5.236 12.662 1.00 73.50 94 LEU A O 1
ATOM 718 N N . CYS A 1 95 ? -15.928 5.257 11.333 1.00 69.88 95 CYS A N 1
ATOM 719 C CA . CYS A 1 95 ? -16.060 3.900 10.811 1.00 69.88 95 CYS A CA 1
ATOM 720 C C . CYS A 1 95 ? -15.043 2.915 11.421 1.00 69.88 95 CYS A C 1
ATOM 722 O O . CYS A 1 95 ? -14.540 2.033 10.726 1.00 69.88 95 CYS A O 1
ATOM 724 N N . GLY A 1 96 ? -14.729 3.052 12.715 1.00 73.81 96 GLY A N 1
ATOM 725 C CA . GLY A 1 96 ? -13.915 2.075 13.453 1.00 73.81 96 GLY A CA 1
ATOM 726 C C . GLY A 1 96 ? -12.399 2.257 13.327 1.00 73.81 96 GLY A C 1
ATOM 727 O O . GLY A 1 96 ? -11.654 1.308 13.549 1.00 73.81 96 GLY A O 1
ATOM 728 N N . ASN A 1 97 ? -11.921 3.465 13.007 1.00 85.12 97 ASN A N 1
ATOM 729 C CA . ASN A 1 97 ? -10.508 3.773 12.730 1.00 85.12 97 ASN A CA 1
ATOM 730 C C . ASN A 1 97 ? -9.990 3.094 11.449 1.00 85.12 97 ASN A C 1
ATOM 732 O O . ASN A 1 97 ? -8.888 2.532 11.422 1.00 85.12 97 ASN A O 1
ATOM 736 N N . LYS A 1 98 ? -10.797 3.127 10.383 1.00 91.06 98 LYS A N 1
ATOM 737 C CA . LYS A 1 98 ? -10.390 2.640 9.057 1.00 91.06 98 LYS A CA 1
ATOM 738 C C . LYS A 1 98 ? -9.381 3.581 8.411 1.00 91.06 98 LYS A C 1
ATOM 740 O O . LYS A 1 98 ? -9.441 4.786 8.613 1.00 91.06 98 LYS A O 1
ATOM 745 N N . GLN A 1 99 ? -8.464 3.025 7.633 1.00 95.50 99 GLN A N 1
ATOM 746 C CA . GLN A 1 99 ? -7.421 3.743 6.902 1.00 95.50 99 GLN A CA 1
ATOM 747 C C . GLN A 1 99 ? -7.158 3.032 5.572 1.00 95.50 99 GLN A C 1
ATOM 749 O O . GLN A 1 99 ? -7.347 1.820 5.473 1.00 95.50 99 GLN A O 1
ATOM 754 N N . LYS A 1 100 ? -6.717 3.762 4.547 1.00 97.25 100 LYS A N 1
ATOM 755 C CA . LYS A 1 100 ? -6.426 3.246 3.208 1.00 97.25 100 LYS A CA 1
ATOM 756 C C . LYS A 1 100 ? -5.396 4.102 2.471 1.00 97.25 100 LYS A C 1
ATOM 758 O O . LYS A 1 100 ? -5.400 5.326 2.554 1.00 97.25 100 LYS A O 1
ATOM 763 N N . VAL A 1 101 ? -4.559 3.446 1.676 1.00 98.62 101 VAL A N 1
ATOM 764 C CA . VAL A 1 101 ? -3.741 4.061 0.628 1.00 98.62 101 VAL A CA 1
ATOM 765 C C . VAL A 1 101 ? -3.687 3.138 -0.587 1.00 98.62 101 VAL A C 1
ATOM 767 O O . VAL A 1 101 ? -3.638 1.918 -0.438 1.00 98.62 101 VAL A O 1
ATOM 770 N N . ASP A 1 102 ? -3.693 3.724 -1.781 1.00 98.69 102 ASP A N 1
ATOM 771 C CA . ASP A 1 102 ? -3.510 3.018 -3.050 1.00 98.69 102 ASP A CA 1
ATOM 772 C C . ASP A 1 102 ? -2.137 3.340 -3.629 1.00 98.69 102 ASP A C 1
ATOM 774 O O . ASP A 1 102 ? -1.750 4.510 -3.708 1.00 98.69 102 ASP A O 1
ATOM 778 N N . VAL A 1 103 ? -1.410 2.310 -4.060 1.00 98.75 103 VAL A N 1
ATOM 779 C CA . VAL A 1 103 ? -0.099 2.465 -4.700 1.00 98.75 103 VAL A CA 1
ATOM 780 C C . VAL A 1 103 ? -0.096 1.729 -6.026 1.00 98.75 103 VAL A C 1
ATOM 782 O O . VAL A 1 103 ? -0.554 0.593 -6.134 1.00 98.75 103 VAL A O 1
ATOM 785 N N . THR A 1 104 ? 0.411 2.407 -7.049 1.00 98.69 104 THR A N 1
ATOM 786 C CA . THR A 1 104 ? 0.610 1.855 -8.386 1.00 98.69 104 THR A CA 1
ATOM 787 C C . THR A 1 104 ? 2.094 1.619 -8.606 1.00 98.69 104 THR A C 1
ATOM 789 O O . THR A 1 104 ? 2.892 2.537 -8.419 1.00 98.69 104 THR A O 1
ATOM 792 N N . PHE A 1 105 ? 2.438 0.399 -9.007 1.00 98.69 105 PHE A N 1
ATOM 793 C CA . PHE A 1 105 ? 3.793 -0.080 -9.248 1.00 98.69 105 PHE A CA 1
ATOM 794 C C . PHE A 1 105 ? 4.012 -0.328 -10.743 1.00 98.69 105 PHE A C 1
ATOM 796 O O . PHE A 1 105 ? 3.112 -0.783 -11.451 1.00 98.69 105 PHE A O 1
ATOM 803 N N . SER A 1 106 ? 5.226 -0.055 -11.200 1.00 98.31 106 SER A N 1
ATOM 804 C CA . SER A 1 106 ? 5.749 -0.356 -12.537 1.00 98.31 106 SER A CA 1
ATOM 805 C C . SER A 1 106 ? 7.240 -0.672 -12.432 1.00 98.31 106 SER A C 1
ATOM 807 O O . SER A 1 106 ? 7.840 -0.436 -11.383 1.00 98.31 106 SER A O 1
ATOM 809 N N . ALA A 1 107 ? 7.844 -1.186 -13.495 1.00 98.06 107 ALA A N 1
ATOM 810 C CA . ALA A 1 107 ? 9.280 -1.386 -13.604 1.00 98.06 107 ALA A CA 1
ATOM 811 C C . ALA A 1 107 ? 9.826 -0.622 -14.815 1.00 98.06 107 ALA A C 1
ATOM 813 O O . ALA A 1 107 ? 9.186 -0.596 -15.866 1.00 98.06 107 ALA A O 1
ATOM 814 N N . ILE A 1 108 ? 10.997 -0.008 -14.652 1.00 96.75 108 ILE A N 1
ATOM 815 C CA . ILE A 1 108 ? 11.742 0.671 -15.717 1.00 96.75 108 ILE A CA 1
ATOM 816 C C . ILE A 1 108 ? 13.108 -0.001 -15.835 1.00 96.75 108 ILE A C 1
ATOM 818 O O . ILE A 1 108 ? 13.813 -0.134 -14.830 1.00 96.75 108 ILE A O 1
ATOM 822 N N . ASP A 1 109 ? 13.462 -0.459 -17.032 1.00 95.75 109 ASP A N 1
ATOM 823 C CA . ASP A 1 109 ? 14.771 -1.058 -17.306 1.00 95.75 109 ASP A CA 1
ATOM 824 C C . ASP A 1 109 ? 15.889 0.001 -17.433 1.00 95.75 109 ASP A C 1
ATOM 826 O O . ASP A 1 109 ? 15.675 1.207 -17.275 1.00 95.75 109 ASP A O 1
ATOM 830 N N . ALA A 1 110 ? 17.115 -0.442 -17.716 1.00 92.44 110 ALA A N 1
ATOM 831 C CA . ALA A 1 110 ? 18.258 0.454 -17.901 1.00 92.44 110 ALA A CA 1
ATOM 832 C C . ALA A 1 110 ? 18.206 1.282 -19.204 1.00 92.44 110 ALA A C 1
ATOM 834 O O . ALA A 1 110 ? 18.875 2.315 -19.293 1.00 92.44 110 ALA A O 1
ATOM 835 N N . ALA A 1 111 ? 17.442 0.841 -20.207 1.00 92.56 111 ALA A N 1
ATOM 836 C CA . ALA A 1 111 ? 17.260 1.527 -21.486 1.00 92.56 111 ALA A CA 1
ATOM 837 C C . ALA A 1 111 ? 16.116 2.560 -21.455 1.00 92.56 111 ALA A C 1
ATOM 839 O O . ALA A 1 111 ? 16.008 3.381 -22.370 1.00 92.56 111 ALA A O 1
ATOM 840 N N . GLY A 1 112 ? 15.310 2.563 -20.390 1.00 93.19 112 GLY A N 1
ATOM 841 C CA . GLY A 1 112 ? 14.165 3.442 -20.180 1.00 93.19 112 GLY A CA 1
ATOM 842 C C . GLY A 1 112 ? 12.822 2.846 -20.612 1.00 93.19 112 GLY A C 1
ATOM 843 O O . GLY A 1 112 ? 11.816 3.560 -20.566 1.00 93.19 112 GLY A O 1
ATOM 844 N N . ASN A 1 113 ? 12.760 1.571 -21.012 1.00 94.81 113 ASN A N 1
ATOM 845 C CA . ASN A 1 113 ? 11.487 0.934 -21.333 1.00 94.81 113 ASN A CA 1
ATOM 846 C C . ASN A 1 113 ? 10.713 0.660 -20.037 1.00 94.81 113 ASN A C 1
ATOM 848 O O . ASN A 1 113 ? 11.276 0.278 -19.011 1.00 94.81 113 ASN A O 1
ATOM 852 N N . THR A 1 114 ? 9.402 0.899 -20.070 1.00 97.31 114 THR A N 1
ATOM 853 C CA . THR A 1 114 ? 8.536 0.844 -18.884 1.00 97.31 114 THR A CA 1
ATOM 854 C C . THR A 1 114 ? 7.487 -0.247 -19.033 1.00 97.31 114 THR A C 1
ATOM 856 O O . THR A 1 114 ? 6.818 -0.335 -20.063 1.00 97.31 114 THR A O 1
ATOM 859 N N . SER A 1 115 ? 7.314 -1.055 -17.990 1.00 97.94 115 SER A N 1
ATOM 860 C CA . SER A 1 115 ? 6.278 -2.084 -17.931 1.00 97.94 115 SER A CA 1
ATOM 861 C C . SER A 1 115 ? 4.862 -1.501 -17.931 1.00 97.94 115 SER A C 1
ATOM 863 O O . SER A 1 115 ? 4.634 -0.322 -17.656 1.00 97.94 115 SER A O 1
ATOM 865 N N . ALA A 1 116 ? 3.866 -2.373 -18.098 1.00 98.25 116 ALA A N 1
ATOM 866 C CA . ALA A 1 116 ? 2.514 -2.072 -17.632 1.00 98.25 116 ALA A CA 1
ATOM 867 C C . ALA A 1 116 ? 2.499 -1.766 -16.117 1.00 98.25 116 ALA A C 1
ATOM 869 O O . ALA A 1 116 ? 3.431 -2.112 -15.383 1.00 98.25 116 ALA A O 1
ATOM 870 N N . THR A 1 117 ? 1.427 -1.139 -15.638 1.00 98.44 117 THR A N 1
ATOM 871 C CA . THR A 1 117 ? 1.238 -0.830 -14.217 1.00 98.44 117 THR A CA 1
ATOM 872 C C . THR A 1 117 ? 0.383 -1.884 -13.513 1.00 98.44 117 THR A C 1
ATOM 874 O O . THR A 1 117 ? -0.486 -2.514 -14.113 1.00 98.44 117 THR A O 1
ATOM 877 N N . THR A 1 118 ? 0.597 -2.051 -12.208 1.00 98.75 118 THR A N 1
ATOM 878 C CA . THR A 1 118 ? -0.294 -2.801 -11.310 1.00 98.75 118 THR A CA 1
ATOM 879 C C . THR A 1 118 ? -0.581 -1.972 -10.066 1.00 98.75 118 THR A C 1
ATOM 881 O O . THR A 1 118 ? 0.331 -1.397 -9.477 1.00 98.75 118 THR A O 1
ATOM 884 N N . THR A 1 119 ? -1.840 -1.919 -9.643 1.00 98.69 119 THR A N 1
ATOM 885 C CA . THR A 1 119 ? -2.275 -1.145 -8.471 1.00 98.69 119 THR A CA 1
ATOM 886 C C . THR A 1 119 ? -2.737 -2.085 -7.369 1.00 98.69 119 THR A C 1
ATOM 888 O O . THR A 1 119 ? -3.367 -3.099 -7.658 1.00 98.69 119 THR A O 1
ATOM 891 N N . ALA A 1 120 ? -2.426 -1.745 -6.122 1.00 98.75 120 ALA A N 1
ATOM 892 C CA . ALA A 1 120 ? -2.930 -2.445 -4.949 1.00 98.75 120 ALA A CA 1
ATOM 893 C C . ALA A 1 120 ? -3.181 -1.477 -3.786 1.00 98.75 120 ALA A C 1
ATOM 895 O O . ALA A 1 120 ? -2.557 -0.414 -3.688 1.00 98.75 120 ALA A O 1
ATOM 896 N N . SER A 1 121 ? -4.084 -1.872 -2.895 1.00 98.69 121 SER A N 1
ATOM 897 C CA . SER A 1 121 ? -4.464 -1.131 -1.698 1.00 98.69 121 SER A CA 1
ATOM 898 C C . SER A 1 121 ? -3.815 -1.707 -0.440 1.00 98.69 121 SER A C 1
ATOM 900 O O . SER A 1 121 ? -3.860 -2.912 -0.187 1.00 98.69 121 SER A O 1
ATOM 902 N N . PHE A 1 122 ? -3.317 -0.828 0.425 1.00 98.62 122 PHE A N 1
ATOM 903 C CA . PHE A 1 122 ? -3.028 -1.143 1.821 1.00 98.62 122 PHE A CA 1
ATOM 904 C C . PHE A 1 122 ? -4.075 -0.458 2.698 1.00 98.62 122 PHE A C 1
ATOM 906 O O . PHE A 1 122 ? -4.212 0.767 2.654 1.00 98.62 122 PHE A O 1
ATOM 913 N N . PHE A 1 123 ? -4.843 -1.226 3.468 1.00 97.44 123 PHE A N 1
ATOM 914 C CA . PHE A 1 123 ? -5.996 -0.692 4.195 1.00 97.44 123 PHE A CA 1
ATOM 915 C C . PHE A 1 123 ? -6.280 -1.425 5.504 1.00 97.44 123 PHE A C 1
ATOM 917 O O . PHE A 1 123 ? -5.689 -2.460 5.805 1.00 97.44 123 PHE A O 1
ATOM 924 N N . THR A 1 124 ? -7.201 -0.888 6.295 1.00 95.94 124 THR A N 1
ATOM 925 C CA . THR A 1 124 ? -7.747 -1.564 7.470 1.00 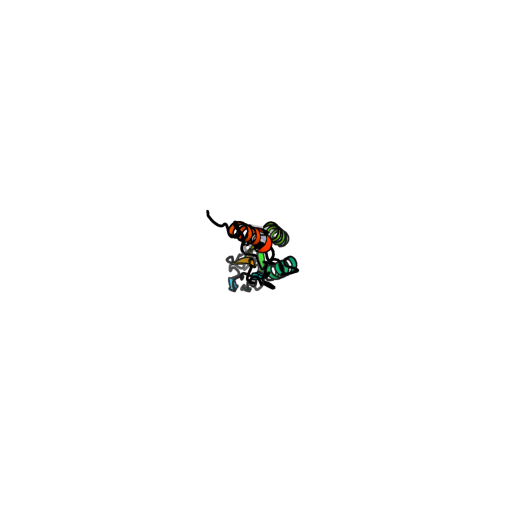95.94 124 THR A CA 1
ATOM 926 C C . THR A 1 124 ? -9.240 -1.825 7.314 1.00 95.94 124 THR A C 1
ATOM 928 O O . THR A 1 124 ? -9.965 -1.055 6.683 1.00 95.94 124 THR A O 1
ATOM 931 N N . THR A 1 125 ? -9.694 -2.940 7.877 1.00 92.00 125 THR A N 1
ATOM 932 C CA . THR A 1 125 ? -11.092 -3.383 7.854 1.00 92.00 125 THR A CA 1
ATOM 933 C C . THR A 1 125 ? -11.497 -3.807 9.253 1.00 92.00 125 THR A C 1
ATOM 935 O O . THR A 1 125 ? -10.685 -4.390 9.965 1.00 92.00 125 THR A O 1
ATOM 938 N N . ASP A 1 126 ? -12.750 -3.556 9.618 1.00 87.31 126 ASP A N 1
ATOM 939 C CA . ASP A 1 126 ? -13.348 -4.172 10.800 1.00 87.31 126 ASP A CA 1
ATOM 940 C C . ASP A 1 126 ? -13.878 -5.551 10.411 1.00 87.31 126 ASP A C 1
ATOM 942 O O . ASP A 1 126 ? -14.820 -5.654 9.618 1.00 87.31 126 ASP A O 1
ATOM 946 N N . ILE A 1 127 ? -13.243 -6.606 10.915 1.00 84.06 127 ILE A N 1
ATOM 947 C CA . ILE A 1 127 ? -13.696 -7.987 10.725 1.00 84.06 127 ILE A CA 1
ATOM 948 C C . ILE A 1 127 ? -14.007 -8.670 12.054 1.00 84.06 127 ILE A C 1
ATOM 950 O O . ILE A 1 127 ? -14.358 -9.852 12.055 1.00 84.06 127 ILE A O 1
ATOM 954 N N . THR A 1 128 ? -13.884 -7.963 13.182 1.00 79.38 128 THR A N 1
ATOM 955 C CA . THR A 1 128 ? -14.058 -8.575 14.494 1.00 79.38 128 THR A CA 1
ATOM 956 C C . THR A 1 128 ? -15.397 -8.173 15.110 1.00 79.38 128 THR A C 1
ATOM 958 O O . THR A 1 128 ? -15.553 -7.039 15.563 1.00 79.38 128 THR A O 1
ATOM 961 N N . PRO A 1 129 ? -16.349 -9.113 15.244 1.00 75.81 129 PRO A N 1
ATOM 962 C CA . PRO A 1 129 ? -17.638 -8.823 15.853 1.00 75.81 129 PRO A CA 1
ATOM 963 C C . PRO A 1 129 ? -17.509 -8.258 17.279 1.00 75.81 129 PRO A C 1
ATOM 965 O O . PRO A 1 129 ? -16.602 -8.650 18.029 1.00 75.81 129 PRO A O 1
ATOM 968 N N . PRO A 1 130 ? -18.433 -7.379 17.704 1.00 72.94 130 PRO A N 1
ATOM 969 C CA . PRO A 1 130 ? -18.477 -6.915 19.082 1.00 72.94 130 PRO A CA 1
ATOM 970 C C . PRO A 1 130 ? -18.826 -8.071 20.029 1.00 72.94 130 PRO A C 1
ATOM 972 O O . PRO A 1 130 ? -19.675 -8.912 19.734 1.00 72.94 130 PRO A O 1
ATOM 975 N N . THR A 1 131 ? -18.200 -8.089 21.204 1.00 73.19 131 THR A N 1
ATOM 976 C CA . THR A 1 131 ? -18.482 -9.070 22.260 1.00 73.19 131 THR A CA 1
ATOM 977 C C . THR A 1 131 ? -19.301 -8.427 23.376 1.00 73.19 131 THR A C 1
ATOM 979 O O . THR A 1 131 ? -18.857 -7.458 23.994 1.00 73.19 131 THR A O 1
ATOM 982 N N . ILE A 1 132 ? -20.477 -8.982 23.679 1.00 68.62 132 ILE A N 1
ATOM 983 C CA . ILE A 1 132 ? -21.300 -8.546 24.816 1.00 68.62 132 ILE A CA 1
ATOM 984 C C . ILE A 1 132 ? -20.853 -9.322 26.059 1.00 68.62 132 ILE A C 1
ATOM 986 O O . ILE A 1 132 ? -21.276 -10.451 26.287 1.00 68.62 132 ILE A O 1
ATOM 990 N N . ASN A 1 133 ? -19.991 -8.713 26.875 1.00 67.50 133 ASN A N 1
ATOM 991 C CA . ASN A 1 133 ? -19.396 -9.385 28.042 1.00 67.50 133 ASN A CA 1
ATOM 992 C C . ASN A 1 133 ? -20.342 -9.485 29.246 1.00 67.50 133 ASN A C 1
ATOM 994 O O . ASN A 1 133 ? -20.100 -10.245 30.177 1.00 67.50 133 ASN A O 1
ATOM 998 N N . SER A 1 134 ? -21.405 -8.686 29.270 1.00 66.31 134 SER A N 1
ATOM 999 C CA . SER A 1 134 ? -22.460 -8.797 30.272 1.00 66.31 134 SER A CA 1
ATOM 1000 C C . SER A 1 134 ? -23.699 -8.061 29.778 1.00 66.31 134 SER A C 1
ATOM 1002 O O . SER A 1 134 ? -23.586 -7.000 29.166 1.00 66.31 134 SER A O 1
ATOM 1004 N N . VAL A 1 135 ? -24.884 -8.579 30.076 1.00 67.50 135 VAL A N 1
ATOM 1005 C CA . VAL A 1 135 ? -26.139 -7.833 29.930 1.00 67.50 135 VAL A CA 1
ATOM 1006 C C . VAL A 1 135 ? -26.519 -7.366 31.334 1.00 67.50 135 VAL A C 1
ATOM 1008 O O . VAL A 1 135 ? -26.576 -8.209 32.231 1.00 67.50 135 VAL A O 1
ATOM 1011 N N . PRO A 1 136 ? -26.720 -6.060 31.589 1.00 67.75 136 PRO A N 1
ATOM 1012 C CA . PRO A 1 136 ? -27.189 -5.630 32.896 1.00 67.75 136 PRO A CA 1
ATOM 1013 C C . PRO A 1 136 ? -28.588 -6.211 33.118 1.00 67.75 136 PRO A C 1
ATOM 1015 O O . PRO A 1 136 ? -29.517 -5.866 32.392 1.00 67.75 136 PRO A O 1
ATOM 1018 N N . SER A 1 137 ? -28.755 -7.087 34.111 1.00 69.56 137 SER A N 1
ATOM 1019 C CA . SER A 1 137 ? -30.088 -7.476 34.566 1.00 69.56 137 SER A CA 1
ATOM 1020 C C . SER A 1 137 ? -30.593 -6.391 35.506 1.00 69.56 137 SER A C 1
ATOM 1022 O O . SER A 1 137 ? -30.062 -6.227 36.605 1.00 69.56 137 SER A O 1
ATOM 1024 N N . VAL A 1 138 ? -31.601 -5.640 35.079 1.00 71.69 138 VAL A N 1
ATOM 1025 C CA . VAL A 1 138 ? -32.284 -4.683 35.949 1.00 71.69 138 VAL A CA 1
ATOM 1026 C C . VAL A 1 138 ? -33.689 -5.200 36.209 1.00 71.69 138 VAL A C 1
ATOM 1028 O O . VAL A 1 138 ? -34.434 -5.482 35.273 1.00 71.69 138 VAL A O 1
ATOM 1031 N N . GLN A 1 139 ? -34.037 -5.354 37.485 1.00 75.81 139 GLN A N 1
ATOM 1032 C CA . GLN A 1 139 ? -35.412 -5.589 37.907 1.00 75.81 139 GLN A CA 1
ATOM 1033 C C . GLN A 1 139 ? -36.087 -4.240 38.148 1.00 75.81 139 GLN A C 1
ATOM 1035 O O . GLN A 1 139 ? -35.500 -3.349 38.761 1.00 75.81 139 GLN A O 1
ATOM 1040 N N . TYR A 1 140 ? -37.314 -4.096 37.655 1.00 72.62 140 TYR A N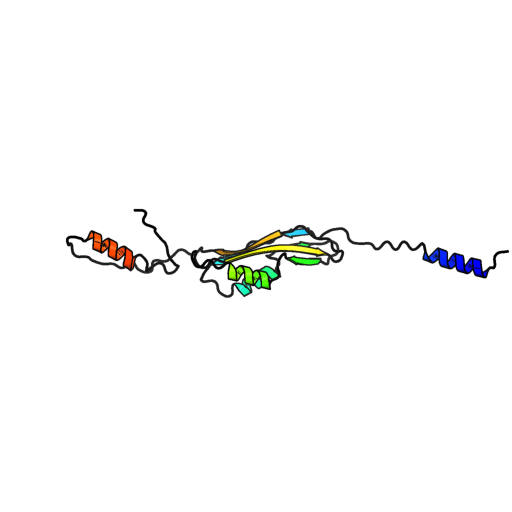 1
ATOM 1041 C CA . TYR A 1 140 ? -38.134 -2.913 37.873 1.00 72.62 140 TYR A CA 1
ATOM 1042 C C . TYR A 1 140 ? -39.451 -3.305 38.531 1.00 72.62 140 TYR A C 1
ATOM 1044 O O . TYR A 1 140 ? -40.113 -4.243 38.084 1.00 72.62 140 TYR A O 1
ATOM 1052 N N . ASP A 1 141 ? -39.857 -2.541 39.540 1.00 81.00 141 ASP A N 1
ATOM 1053 C CA . ASP A 1 141 ? -41.186 -2.665 40.129 1.00 81.00 141 ASP A CA 1
ATOM 1054 C C . ASP A 1 141 ? -42.254 -2.159 39.155 1.00 81.00 141 ASP A C 1
ATOM 1056 O O . ASP A 1 141 ? -42.081 -1.134 38.485 1.00 81.00 141 ASP A O 1
ATOM 1060 N N . CYS A 1 142 ? -43.390 -2.857 39.093 1.00 81.75 142 CYS A N 1
ATOM 1061 C CA . CYS A 1 142 ? -44.528 -2.420 38.291 1.00 81.75 142 CYS A CA 1
ATOM 1062 C C . CYS A 1 142 ? -45.069 -1.083 38.815 1.00 81.75 142 CYS A C 1
ATOM 1064 O O . CYS A 1 142 ? -45.687 -1.018 39.876 1.00 81.75 142 CYS A O 1
ATOM 1066 N N . LYS A 1 143 ? -44.873 -0.018 38.032 1.00 84.81 143 LYS A N 1
ATOM 1067 C CA . LYS A 1 143 ? -45.413 1.320 38.290 1.00 84.81 143 LYS A CA 1
ATOM 1068 C C . LYS A 1 143 ? -45.951 1.964 37.014 1.00 84.81 143 LYS A C 1
ATOM 1070 O O . LYS A 1 143 ? -45.530 1.629 35.904 1.00 84.81 143 LYS A O 1
ATOM 1075 N N . VAL A 1 144 ? -46.866 2.922 37.167 1.00 85.69 144 VAL A N 1
ATOM 1076 C CA . VAL A 1 144 ? -47.314 3.781 36.059 1.00 85.69 144 VAL A CA 1
ATOM 1077 C C . VAL A 1 144 ? -46.090 4.491 35.458 1.00 85.69 144 VAL A C 1
ATOM 1079 O O . VAL A 1 144 ? -45.224 4.957 36.196 1.00 85.69 144 VAL A O 1
ATOM 1082 N N . GLY A 1 145 ? -45.983 4.525 34.126 1.00 80.19 145 GLY A N 1
ATOM 1083 C CA . GLY A 1 145 ? -44.824 5.107 33.428 1.00 80.19 145 GLY A CA 1
ATOM 1084 C C . GLY A 1 145 ? -43.618 4.168 33.272 1.00 80.19 145 GLY A C 1
ATOM 1085 O O . GLY A 1 145 ? -42.529 4.613 32.923 1.00 80.19 145 GLY A O 1
ATOM 1086 N N . ILE A 1 146 ? -43.772 2.854 33.492 1.00 81.56 146 ILE A N 1
ATOM 1087 C CA . ILE A 1 146 ? -42.666 1.891 33.326 1.00 81.56 146 ILE A CA 1
ATOM 1088 C C . ILE A 1 146 ? -42.052 1.897 31.910 1.00 81.56 146 ILE A C 1
ATOM 1090 O O . ILE A 1 146 ? -40.849 1.687 31.753 1.00 81.56 146 ILE A O 1
ATOM 1094 N N . ARG A 1 147 ? -42.836 2.213 30.870 1.00 79.69 147 ARG A N 1
ATOM 1095 C CA . ARG A 1 147 ? -42.320 2.360 29.497 1.00 79.69 147 ARG A CA 1
ATOM 1096 C C . ARG A 1 147 ? -41.252 3.451 29.404 1.00 79.69 147 ARG A C 1
ATOM 1098 O O . ARG A 1 147 ? -40.214 3.223 28.790 1.00 79.69 147 ARG A O 1
ATOM 1105 N N . ASP A 1 148 ? -41.447 4.569 30.095 1.00 84.12 148 ASP A N 1
ATOM 1106 C CA . ASP A 1 148 ? -40.488 5.677 30.117 1.00 84.12 148 ASP A CA 1
ATOM 1107 C C . ASP A 1 148 ? -39.192 5.265 30.824 1.00 84.12 148 ASP A C 1
ATOM 1109 O O . ASP A 1 148 ? -38.099 5.641 30.403 1.00 84.12 148 ASP A O 1
ATOM 1113 N N . THR A 1 149 ? -39.292 4.411 31.852 1.00 77.75 149 THR A N 1
ATOM 1114 C CA . THR A 1 149 ? -38.112 3.865 32.541 1.00 77.75 149 THR A CA 1
ATOM 1115 C C . THR A 1 149 ? -37.317 2.882 31.682 1.00 77.75 149 THR A C 1
ATOM 1117 O O . THR A 1 149 ? -36.088 2.921 31.717 1.00 77.75 149 THR A O 1
ATOM 1120 N N . LEU A 1 150 ? -37.986 2.062 30.862 1.00 76.62 150 LEU A N 1
ATOM 1121 C CA . LEU A 1 150 ? -37.324 1.177 29.901 1.00 76.62 150 LEU A CA 1
ATOM 1122 C C . LEU A 1 150 ? -36.630 1.984 28.796 1.00 76.62 150 LEU A C 1
ATOM 1124 O O . LEU A 1 150 ? -35.472 1.724 28.482 1.00 76.62 150 LEU A O 1
ATOM 1128 N N . ILE A 1 151 ? -37.301 3.001 28.246 1.00 79.69 151 ILE A N 1
ATOM 1129 C CA . ILE A 1 151 ? -36.721 3.893 27.230 1.00 79.69 151 ILE A CA 1
ATOM 1130 C C . ILE A 1 151 ? -35.499 4.632 27.797 1.00 79.69 151 ILE A C 1
ATOM 1132 O O . ILE A 1 151 ? -34.465 4.715 27.132 1.00 79.69 151 ILE A O 1
ATOM 1136 N N . ALA A 1 152 ? -35.577 5.127 29.035 1.00 79.88 152 ALA A N 1
ATOM 1137 C CA . ALA A 1 152 ? -34.449 5.761 29.713 1.00 79.88 152 ALA A CA 1
ATOM 1138 C C . ALA A 1 152 ? -33.285 4.782 29.956 1.00 79.88 152 ALA A C 1
ATOM 1140 O O . ALA A 1 152 ? -32.127 5.154 29.772 1.00 79.88 152 ALA A O 1
ATOM 1141 N N . TRP A 1 153 ? -33.575 3.528 30.318 1.00 76.94 153 TRP A N 1
ATOM 1142 C CA . TRP A 1 153 ? -32.558 2.488 30.490 1.00 76.94 153 TRP A CA 1
ATOM 1143 C C . TRP A 1 153 ? -31.860 2.134 29.177 1.00 76.94 153 TRP A C 1
ATOM 1145 O O . TRP A 1 153 ? -30.633 2.126 29.138 1.00 76.94 153 TRP A O 1
ATOM 1155 N N . ILE A 1 154 ? -32.606 1.922 28.087 1.00 74.88 154 ILE A N 1
ATOM 1156 C CA . ILE A 1 154 ? -32.034 1.643 26.759 1.00 74.88 154 ILE A CA 1
ATOM 1157 C C . ILE A 1 154 ? -31.115 2.794 26.328 1.00 74.88 154 ILE A C 1
ATOM 1159 O O . ILE A 1 154 ? -29.996 2.554 25.878 1.00 74.88 154 ILE A O 1
ATOM 1163 N N . LYS A 1 155 ? -31.547 4.047 26.529 1.00 73.62 155 LYS A N 1
ATOM 1164 C CA . LYS A 1 155 ? -30.738 5.243 26.234 1.00 73.62 155 LYS A CA 1
ATOM 1165 C C . LYS A 1 155 ? -29.479 5.362 27.096 1.00 73.62 155 LYS A C 1
ATOM 1167 O O . LYS A 1 155 ? -28.505 5.950 26.646 1.00 73.62 155 LYS A O 1
ATOM 1172 N N . LYS A 1 156 ? -29.489 4.828 28.317 1.00 72.62 156 LYS A N 1
ATOM 1173 C CA . LYS A 1 156 ? -28.368 4.929 29.258 1.00 72.62 156 LYS A CA 1
ATOM 1174 C C . LYS A 1 156 ? -27.378 3.769 29.131 1.00 72.62 156 LYS A C 1
ATOM 1176 O O . LYS A 1 156 ? -26.179 3.997 29.061 1.00 72.62 156 LYS A O 1
ATOM 1181 N N . GLU A 1 157 ? -27.871 2.536 29.099 1.00 67.19 157 GLU A N 1
ATOM 1182 C CA . GLU A 1 157 ? -27.064 1.316 29.237 1.00 67.19 157 GLU A CA 1
ATOM 1183 C C . GLU A 1 157 ? -26.876 0.564 27.910 1.00 67.19 157 GLU A C 1
ATOM 1185 O O . GLU A 1 157 ? -25.886 -0.150 27.744 1.00 67.19 157 GLU A O 1
ATOM 1190 N N . GLY A 1 158 ? -27.773 0.753 26.932 1.00 58.84 158 GLY A N 1
ATOM 1191 C CA . GLY A 1 158 ? -27.672 0.133 25.602 1.00 58.84 158 GLY A CA 1
ATOM 1192 C C . GLY A 1 158 ? -26.474 0.623 24.777 1.00 58.84 158 GLY A C 1
ATOM 1193 O O . GLY A 1 158 ? -26.042 -0.059 23.853 1.00 58.84 158 GLY A O 1
ATOM 1194 N N . TRP A 1 159 ? -25.901 1.770 25.150 1.00 55.03 159 TRP A N 1
ATOM 1195 C CA . TRP A 1 159 ? -24.788 2.426 24.456 1.00 55.03 159 TRP A CA 1
ATOM 1196 C C . TRP A 1 159 ? -23.409 2.035 25.012 1.00 55.03 159 TRP A C 1
ATOM 1198 O O . TRP A 1 159 ? -22.401 2.235 24.343 1.00 55.03 159 TRP A O 1
ATOM 1208 N N . ILE A 1 160 ? -23.343 1.471 26.226 1.00 46.47 160 ILE A N 1
ATOM 1209 C CA . ILE A 1 160 ? -22.092 1.346 27.002 1.00 46.47 160 ILE A CA 1
ATOM 1210 C C . ILE A 1 160 ? -21.368 0.002 26.770 1.00 46.47 160 ILE A C 1
ATOM 1212 O O . ILE A 1 160 ? -20.213 -0.154 27.156 1.00 46.47 160 ILE A O 1
ATOM 1216 N N . ARG A 1 161 ? -21.991 -0.988 26.112 1.00 51.12 161 ARG A N 1
ATOM 1217 C CA . ARG A 1 161 ? -21.445 -2.367 26.040 1.00 51.12 161 ARG A CA 1
ATOM 1218 C C . ARG A 1 161 ? -20.991 -2.848 24.663 1.00 51.12 161 ARG A C 1
ATOM 1220 O O . ARG A 1 161 ? -20.696 -4.029 24.517 1.00 51.12 161 ARG A O 1
ATOM 1227 N N . SER A 1 162 ? -20.870 -1.951 23.686 1.00 46.81 162 SER A N 1
ATOM 1228 C CA . SER A 1 162 ? -20.048 -2.211 22.498 1.00 46.81 162 SER A CA 1
ATOM 1229 C C . SER A 1 162 ? -18.663 -1.619 22.744 1.00 46.81 162 SER A C 1
ATOM 1231 O O . SER A 1 162 ? -18.480 -0.406 22.697 1.00 46.81 162 SER A O 1
ATOM 1233 N N . SER A 1 163 ? -17.674 -2.464 23.031 1.00 52.91 163 SER A N 1
ATOM 1234 C CA . SER A 1 163 ? -16.283 -2.039 23.243 1.00 52.91 163 SER A CA 1
ATOM 1235 C C . SER A 1 163 ? -15.592 -1.516 21.973 1.00 52.91 163 SER A C 1
ATOM 1237 O O . SER A 1 163 ? -14.428 -1.130 22.042 1.00 52.91 163 SER A O 1
ATOM 1239 N N . ARG A 1 164 ? -16.280 -1.483 20.821 1.00 55.47 164 ARG A N 1
ATOM 1240 C CA . ARG A 1 164 ? -15.732 -1.040 19.530 1.00 55.47 164 ARG A CA 1
ATOM 1241 C C . ARG A 1 164 ? -16.650 -0.091 18.754 1.00 55.47 164 ARG A C 1
ATOM 1243 O O . ARG A 1 164 ? -16.849 -0.226 17.558 1.00 55.47 164 ARG A O 1
ATOM 1250 N N . GLN A 1 165 ? -17.104 0.950 19.449 1.00 53.88 165 GLN A N 1
ATOM 1251 C CA . GLN A 1 165 ? -17.682 2.160 18.859 1.00 53.88 165 GLN A CA 1
ATOM 1252 C C . GLN A 1 165 ? -19.134 2.049 18.357 1.00 53.88 165 GLN A C 1
ATOM 1254 O O . GLN A 1 165 ? -19.753 0.987 18.293 1.00 53.88 165 GLN A O 1
ATOM 1259 N N . LEU A 1 166 ? -19.690 3.243 18.162 1.00 44.19 166 LEU A N 1
ATOM 1260 C CA . LEU A 1 166 ? -21.092 3.633 18.098 1.00 44.19 166 LEU A CA 1
ATOM 1261 C C . LEU A 1 166 ? -21.873 2.884 17.011 1.00 44.19 166 LEU A C 1
ATOM 1263 O O . LEU A 1 166 ? -21.904 3.297 15.856 1.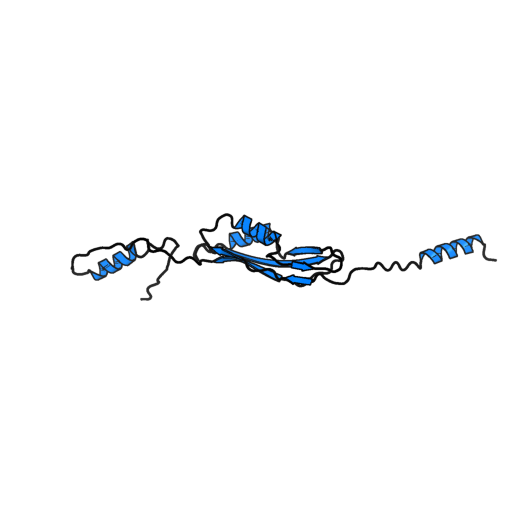00 44.19 166 LEU A O 1
ATOM 1267 N N . LEU A 1 167 ? -22.619 1.855 17.406 1.00 41.28 167 LEU A N 1
ATOM 1268 C CA . LEU A 1 167 ? -23.811 1.476 16.657 1.00 41.28 167 LEU A CA 1
ATOM 1269 C C . LEU A 1 167 ? -24.851 2.582 16.881 1.00 41.28 167 LEU A C 1
ATOM 1271 O O . LEU A 1 167 ? -25.611 2.545 17.849 1.00 41.28 167 LEU A O 1
ATOM 1275 N N . GLN A 1 168 ? -24.869 3.595 16.011 1.00 43.38 168 GLN A N 1
ATOM 1276 C CA . GLN A 1 168 ? -26.044 4.447 15.847 1.00 43.38 168 GLN A CA 1
ATOM 1277 C C . GLN A 1 168 ? -27.171 3.568 15.296 1.00 43.38 168 GLN A C 1
ATOM 1279 O O . GLN A 1 168 ? -27.381 3.473 14.092 1.00 43.38 168 GLN A O 1
ATOM 1284 N N . TYR A 1 169 ? -27.924 2.927 16.187 1.00 41.53 169 TYR A N 1
ATOM 1285 C CA . TYR A 1 169 ? -29.308 2.621 15.870 1.00 41.53 169 TYR A CA 1
ATOM 1286 C C . TYR A 1 169 ? -30.066 3.942 15.968 1.00 41.53 169 TYR A C 1
ATOM 1288 O O . TYR A 1 169 ? -30.545 4.336 17.032 1.00 41.53 169 TYR A O 1
ATOM 1296 N N . THR A 1 170 ? -30.113 4.670 14.852 1.00 36.00 170 THR A N 1
ATOM 1297 C CA . THR A 1 170 ? -31.157 5.660 14.617 1.00 36.00 170 THR A CA 1
ATOM 1298 C C . THR A 1 170 ? -32.479 4.904 14.657 1.00 36.00 170 THR A C 1
ATOM 1300 O O . THR A 1 170 ? -32.875 4.241 13.703 1.00 36.00 170 THR A O 1
ATOM 1303 N N . TYR A 1 171 ? -33.149 4.954 15.806 1.00 34.47 171 TYR A N 1
ATOM 1304 C CA . TYR A 1 171 ? -34.576 4.688 15.845 1.00 34.47 171 TYR A CA 1
ATOM 1305 C C . TYR A 1 171 ? -35.214 5.795 15.007 1.00 34.47 171 TYR A C 1
ATOM 1307 O O . TYR A 1 171 ? -35.277 6.944 15.443 1.00 34.47 171 TYR A O 1
ATOM 1315 N N . LEU A 1 172 ? -35.555 5.458 13.762 1.00 29.95 172 LEU A N 1
ATOM 1316 C CA . LEU A 1 172 ? -36.523 6.220 12.990 1.00 29.95 172 LEU A CA 1
ATOM 1317 C C . LEU A 1 172 ? -37.810 6.256 13.821 1.00 29.95 172 LEU A C 1
ATOM 1319 O O . LEU A 1 172 ? -38.209 5.230 14.379 1.00 29.95 172 LEU A O 1
ATOM 1323 N N . GLU A 1 173 ? -38.343 7.466 13.961 1.00 37.78 173 GLU A N 1
ATOM 1324 C CA . GLU A 1 173 ? -39.609 7.779 14.629 1.00 37.78 173 GLU A CA 1
ATOM 1325 C C . GLU A 1 173 ? -40.771 6.903 14.141 1.00 37.78 173 GLU A C 1
ATOM 1327 O O . GLU A 1 173 ? -40.808 6.570 12.932 1.00 37.78 173 GLU A O 1
#

Secondary structure (DSSP, 8-state):
---HHHHHHHHHHHHHTT---------PPPEEEE----EEEETTT---HHHHHHHHHHTGGG-EEE-SSS-EEEEESS-HHHHHHHHHHT-BTTTTSB-EEEEEEEEEETT--BPPPEEEEEEEE--S---------------TTHHHHHHHHHHHHTTSS-TT---------

Radius of gyration: 33.61 Å; chains: 1; bounding box: 98×28×100 Å